Protein AF-A0A838B5S6-F1 (afdb_monomer_lite)

pLDDT: mean 79.79, std 17.61, range [37.91, 97.88]

Sequence (63 aa):
MAAREKSIATGSADDQATPPVPVFPSTRPEDVFGSLPNRGKPKTLKDMEKGILAEARRRHTRD

Secondary structure (DSSP, 8-state):
--------PPPPTT--PPPPPPSS----GGGSTT-----SPPPPHHHHHHHHHHHHHHHHTT-

Radius of gyration: 23.72 Å; chains: 1; bounding box: 32×51×56 Å

Structure (mmCIF, N/CA/C/O backbone):
data_AF-A0A838B5S6-F1
#
_entry.id   AF-A0A838B5S6-F1
#
loop_
_atom_site.group_PDB
_atom_site.id
_atom_site.type_symbol
_atom_site.label_atom_id
_atom_site.label_alt_id
_atom_site.label_comp_id
_atom_site.label_asym_id
_atom_site.label_entity_id
_atom_site.label_seq_id
_atom_site.pdbx_PDB_ins_code
_atom_site.Cartn_x
_atom_site.Cartn_y
_atom_site.Cartn_z
_atom_site.occupancy
_atom_site.B_iso_or_equiv
_atom_site.auth_seq_id
_atom_site.auth_comp_id
_atom_site.auth_asym_id
_atom_site.auth_atom_id
_atom_site.pdbx_PDB_model_num
ATOM 1 N N . MET A 1 1 ? -12.355 39.236 -42.950 1.00 40.69 1 MET A N 1
ATOM 2 C CA . MET A 1 1 ? -12.202 37.857 -42.438 1.00 40.69 1 MET A CA 1
ATOM 3 C C . MET A 1 1 ? -11.425 37.938 -41.130 1.00 40.69 1 MET A C 1
ATOM 5 O O . MET A 1 1 ? -10.207 37.984 -41.175 1.00 40.69 1 MET A O 1
ATOM 9 N N . ALA A 1 2 ? -12.101 38.073 -39.987 1.00 37.91 2 ALA A N 1
ATOM 10 C CA . ALA A 1 2 ? -11.455 38.060 -38.672 1.00 37.91 2 ALA A CA 1
ATOM 11 C C . ALA A 1 2 ? -12.023 36.873 -37.890 1.00 37.91 2 ALA A C 1
ATOM 13 O O . ALA A 1 2 ? -13.237 36.782 -37.697 1.00 37.91 2 ALA A O 1
ATOM 14 N N . ALA A 1 3 ? -11.153 35.927 -37.540 1.00 44.00 3 ALA A N 1
ATOM 15 C CA . ALA A 1 3 ? -11.514 34.730 -36.799 1.00 44.00 3 ALA A CA 1
ATOM 16 C C . ALA A 1 3 ? -11.863 35.114 -35.357 1.00 44.00 3 ALA A C 1
ATOM 18 O O . ALA A 1 3 ? -11.081 35.754 -34.660 1.00 44.00 3 ALA A O 1
ATOM 19 N N . ARG A 1 4 ? -13.069 34.744 -34.929 1.00 51.91 4 ARG A N 1
ATOM 20 C CA . ARG A 1 4 ? -13.558 34.931 -33.565 1.00 51.91 4 ARG A CA 1
ATOM 21 C C . ARG A 1 4 ? -12.977 33.815 -32.700 1.00 51.91 4 ARG A C 1
ATOM 23 O O . ARG A 1 4 ? -13.430 32.675 -32.793 1.00 51.91 4 ARG A O 1
ATOM 30 N N . GLU A 1 5 ? -11.976 34.131 -31.886 1.00 55.16 5 GLU A N 1
ATOM 31 C CA . GLU A 1 5 ? -11.480 33.224 -30.850 1.00 55.16 5 GLU A CA 1
ATOM 32 C C . GLU A 1 5 ? -12.603 32.969 -29.834 1.00 55.16 5 GLU A C 1
ATOM 34 O O . GLU A 1 5 ? -13.181 33.892 -29.255 1.00 55.16 5 GLU A O 1
ATOM 39 N N . LYS A 1 6 ? -12.980 31.699 -29.671 1.00 60.22 6 LYS A N 1
ATOM 40 C CA . LYS A 1 6 ? -13.921 31.268 -28.636 1.00 60.22 6 LYS A CA 1
ATOM 41 C C . LYS A 1 6 ? -13.190 31.306 -27.300 1.00 60.22 6 LYS A C 1
ATOM 43 O O . LYS A 1 6 ? -12.312 30.480 -27.067 1.00 60.22 6 LYS A O 1
ATOM 48 N N . SER A 1 7 ? -13.570 32.240 -26.430 1.00 48.00 7 SER A N 1
ATOM 49 C CA . SER A 1 7 ? -13.179 32.178 -25.028 1.00 48.00 7 SER A CA 1
ATOM 50 C C . SER A 1 7 ? -13.803 30.932 -24.404 1.00 48.00 7 SER A C 1
ATOM 52 O O . SER A 1 7 ? -15.004 30.678 -24.515 1.00 48.00 7 SER A O 1
ATOM 54 N N . ILE A 1 8 ? -12.962 30.115 -23.786 1.00 55.69 8 ILE A N 1
ATOM 55 C CA . ILE A 1 8 ? -13.415 29.021 -22.943 1.00 55.69 8 ILE A CA 1
ATOM 56 C C . ILE A 1 8 ? -13.613 29.670 -21.580 1.00 55.69 8 ILE A C 1
ATOM 58 O O . ILE A 1 8 ? -12.646 30.036 -20.916 1.00 55.69 8 ILE A O 1
ATOM 62 N N . ALA A 1 9 ? -14.869 29.921 -21.220 1.00 52.81 9 ALA A N 1
ATOM 63 C CA . ALA A 1 9 ? -15.212 30.356 -19.880 1.00 52.81 9 ALA A CA 1
ATOM 64 C C . ALA A 1 9 ? -14.780 29.256 -18.903 1.00 52.81 9 ALA A C 1
ATOM 66 O O . ALA A 1 9 ? -15.238 28.117 -19.000 1.00 52.81 9 ALA A O 1
ATOM 67 N N . THR A 1 10 ? -13.862 29.585 -17.999 1.00 56.19 10 THR A N 1
ATOM 68 C CA . THR A 1 10 ? -13.509 28.741 -16.860 1.00 56.19 10 THR A CA 1
ATOM 69 C C . THR A 1 10 ? -14.787 28.503 -16.057 1.00 56.19 10 THR A C 1
ATOM 71 O O . THR A 1 10 ? -15.446 29.463 -15.658 1.00 56.19 10 THR A O 1
ATOM 74 N N . GLY A 1 11 ? -15.168 27.232 -15.903 1.00 49.72 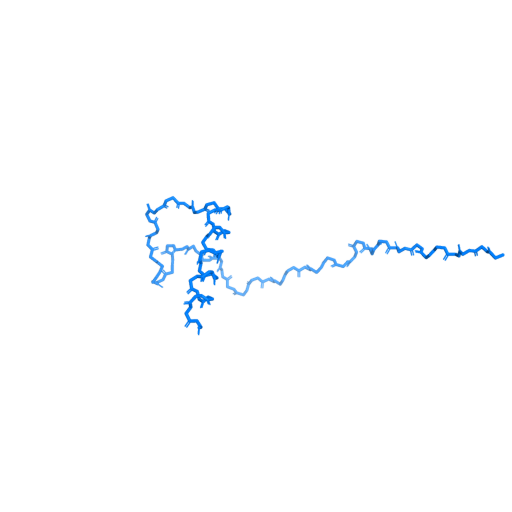11 GLY A N 1
ATOM 75 C CA . GLY A 1 11 ? -16.385 26.817 -15.210 1.00 49.72 11 GLY A CA 1
ATOM 76 C C . GLY A 1 11 ? -16.483 27.425 -13.811 1.00 49.72 11 GLY A C 1
ATOM 77 O O . GLY A 1 11 ? -15.488 27.539 -13.096 1.00 49.72 11 GLY A O 1
ATOM 78 N N . SER A 1 12 ? -17.695 27.855 -13.475 1.00 53.09 12 SER A N 1
ATOM 79 C CA . SER A 1 12 ? -18.100 28.451 -12.206 1.00 53.09 12 SER A CA 1
ATOM 80 C C . SER A 1 12 ? -17.762 27.563 -11.006 1.00 53.09 12 SER A C 1
ATOM 82 O O . SER A 1 12 ? -17.806 26.338 -11.083 1.00 53.09 12 SER A O 1
ATOM 84 N N . ALA A 1 13 ? -17.481 28.206 -9.872 1.00 60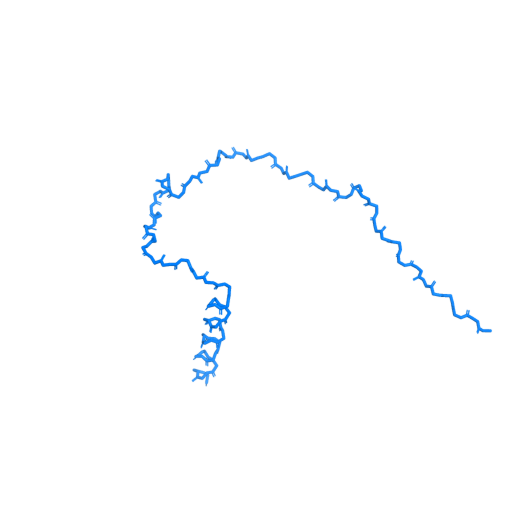.53 13 ALA A N 1
ATOM 85 C CA . ALA A 1 13 ? -17.103 27.599 -8.593 1.00 60.53 13 ALA A CA 1
ATOM 86 C C . ALA A 1 13 ? -18.211 26.760 -7.907 1.00 60.53 13 ALA A C 1
ATOM 88 O O . ALA A 1 13 ? -18.036 26.340 -6.766 1.00 60.53 13 ALA A O 1
ATOM 89 N N . ASP A 1 14 ? -19.325 26.496 -8.595 1.00 57.50 14 ASP A N 1
ATOM 90 C CA . ASP A 1 14 ? -20.526 25.857 -8.042 1.00 57.50 14 ASP A CA 1
ATOM 91 C C . ASP A 1 14 ? -20.550 24.326 -8.210 1.00 57.50 14 ASP A C 1
ATOM 93 O O . ASP A 1 14 ? -21.462 23.665 -7.723 1.00 57.50 14 ASP A O 1
ATOM 97 N N . ASP A 1 15 ? -19.537 23.739 -8.856 1.00 61.94 15 ASP A N 1
ATOM 98 C CA . ASP A 1 15 ? -19.474 22.298 -9.157 1.00 61.94 15 ASP A CA 1
A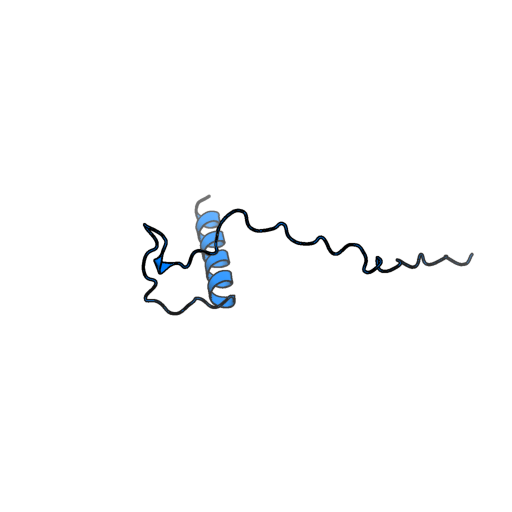TOM 99 C C . ASP A 1 15 ? -18.710 21.487 -8.089 1.00 61.94 15 ASP A C 1
ATOM 101 O O . ASP A 1 15 ? -18.166 20.407 -8.340 1.00 61.94 15 ASP A O 1
ATOM 105 N N . GLN A 1 16 ? -18.608 22.017 -6.866 1.00 65.50 16 GLN A N 1
ATOM 106 C CA . GLN A 1 16 ? -17.902 21.340 -5.784 1.00 65.50 16 GLN A CA 1
ATOM 107 C C . GLN A 1 16 ? -18.822 20.311 -5.122 1.00 65.50 16 GLN A C 1
ATOM 109 O O . GLN A 1 16 ? -19.463 20.569 -4.103 1.00 65.50 16 GLN A O 1
ATOM 114 N N . ALA A 1 17 ? -18.880 19.122 -5.727 1.00 75.81 17 ALA A N 1
ATOM 115 C CA . ALA A 1 17 ? -19.559 17.965 -5.164 1.00 75.81 17 ALA A CA 1
ATOM 116 C C . ALA A 1 17 ? -19.102 17.742 -3.714 1.00 75.81 17 ALA A C 1
ATOM 118 O O . ALA A 1 17 ? -17.925 17.487 -3.443 1.00 75.81 17 ALA A O 1
ATOM 119 N N . THR A 1 18 ? -20.035 17.852 -2.770 1.00 75.81 18 THR A N 1
ATOM 120 C CA . THR A 1 18 ? -19.752 17.538 -1.371 1.00 75.81 18 THR A CA 1
ATOM 121 C C . THR A 1 18 ? -19.532 16.028 -1.273 1.00 75.81 18 THR A C 1
ATOM 123 O O . THR A 1 18 ? -20.394 15.269 -1.730 1.00 75.81 18 THR A O 1
ATOM 126 N N . PRO A 1 19 ? -18.397 15.554 -0.729 1.00 77.00 19 PRO A N 1
ATOM 127 C CA . PRO A 1 19 ? -18.176 14.124 -0.595 1.00 77.00 19 PRO A CA 1
ATOM 128 C C . PRO A 1 19 ? -19.268 13.522 0.303 1.00 77.00 19 PRO A C 1
ATOM 130 O O . PRO A 1 19 ? -19.663 14.149 1.292 1.00 77.00 19 PRO A O 1
ATOM 133 N N . PRO A 1 20 ? -19.782 12.326 -0.030 1.00 83.50 20 PRO A N 1
ATOM 134 C CA . PRO A 1 20 ? -20.831 11.693 0.752 1.00 83.50 20 PRO A CA 1
ATOM 135 C C . PRO A 1 20 ? -20.355 11.428 2.182 1.00 83.50 20 PRO A C 1
ATOM 137 O O . PRO A 1 20 ? -19.180 11.137 2.421 1.00 83.50 20 PRO A O 1
ATOM 140 N N . VAL A 1 21 ? -21.289 11.500 3.132 1.00 87.25 21 VAL A N 1
ATOM 141 C CA . VAL A 1 21 ? -21.011 11.163 4.532 1.00 87.25 21 VAL A CA 1
ATOM 142 C C . VAL A 1 21 ? -20.551 9.701 4.602 1.00 87.25 21 VAL A C 1
ATOM 144 O O . VAL A 1 21 ? -21.253 8.825 4.085 1.00 87.25 21 VAL A O 1
ATOM 147 N N . PRO A 1 22 ? -19.392 9.406 5.222 1.00 85.75 22 PRO A N 1
ATOM 148 C CA . PRO A 1 22 ? -18.922 8.037 5.368 1.00 85.75 22 PRO A CA 1
ATOM 149 C C . PRO A 1 22 ? -19.935 7.199 6.153 1.00 85.75 22 PRO A C 1
ATOM 151 O O . PRO A 1 22 ? -20.290 7.536 7.279 1.00 85.75 22 PRO A O 1
ATOM 154 N N . VAL A 1 23 ? -20.385 6.090 5.563 1.00 91.56 23 VAL A N 1
ATOM 155 C CA . VAL A 1 23 ? -21.299 5.131 6.217 1.00 91.56 23 VAL A CA 1
ATOM 156 C C . VAL A 1 23 ? -20.593 4.370 7.344 1.00 91.56 23 VAL A C 1
ATOM 158 O O . VAL A 1 23 ? -21.226 3.934 8.303 1.00 91.56 23 VAL A O 1
ATOM 161 N N . PHE A 1 24 ? -19.273 4.231 7.239 1.00 86.38 24 PHE A N 1
ATOM 162 C CA . PHE A 1 24 ? -18.439 3.533 8.205 1.00 86.38 24 PHE A CA 1
ATOM 163 C C . PHE A 1 24 ? -17.482 4.506 8.893 1.00 86.38 24 PHE A C 1
ATOM 165 O O . PHE A 1 24 ? -17.013 5.458 8.259 1.00 86.38 24 PHE A O 1
ATOM 172 N N . PRO A 1 25 ? -17.158 4.266 10.173 1.00 89.25 25 PRO A N 1
ATOM 173 C CA . PRO A 1 25 ? -16.120 5.022 10.850 1.00 89.25 25 PRO A CA 1
ATOM 174 C C . PRO A 1 25 ? -14.767 4.813 10.161 1.00 89.25 25 PRO A C 1
ATOM 176 O O . PRO A 1 25 ? -14.513 3.776 9.548 1.00 89.25 25 PRO A O 1
ATOM 179 N N . SER A 1 26 ? -13.881 5.799 10.294 1.00 90.19 26 SER A N 1
ATOM 180 C CA . SER A 1 26 ? -12.499 5.660 9.837 1.00 90.19 26 SER A CA 1
ATOM 181 C C . SER A 1 26 ? -11.815 4.506 10.576 1.00 90.19 26 SER A C 1
ATOM 183 O O . SER A 1 26 ? -11.846 4.451 11.805 1.00 90.19 26 SER A O 1
ATOM 185 N N . THR A 1 27 ? -11.196 3.595 9.830 1.00 91.62 27 THR A N 1
ATOM 186 C CA . THR A 1 27 ? -10.426 2.466 10.367 1.00 91.62 27 THR A CA 1
ATOM 187 C C . THR A 1 27 ? -8.938 2.744 10.231 1.00 91.62 27 THR A C 1
ATOM 189 O O . THR A 1 27 ? -8.492 3.164 9.159 1.00 91.62 27 THR A O 1
ATOM 192 N N . ARG A 1 28 ? -8.146 2.464 11.270 1.00 90.38 28 ARG A N 1
ATOM 193 C CA . ARG A 1 28 ? -6.685 2.524 11.162 1.00 90.38 28 ARG A CA 1
ATOM 194 C C . ARG A 1 28 ? -6.130 1.158 10.746 1.00 90.38 28 ARG A C 1
ATOM 196 O O . ARG A 1 28 ? -6.792 0.145 10.977 1.00 90.38 28 ARG A O 1
ATOM 203 N N . PRO A 1 29 ? -4.928 1.089 10.147 1.00 88.62 29 PRO A N 1
ATOM 204 C CA . PRO A 1 29 ? -4.334 -0.181 9.731 1.00 88.62 29 PRO A CA 1
ATOM 205 C C . PRO A 1 29 ? -4.209 -1.211 10.859 1.00 88.62 29 PRO A C 1
ATOM 207 O O . PRO A 1 29 ? -4.254 -2.405 10.579 1.00 88.62 29 PRO A O 1
ATOM 210 N N . GLU A 1 30 ? -4.066 -0.766 12.111 1.00 89.25 30 GLU A N 1
ATOM 211 C CA . GLU A 1 30 ? -3.968 -1.630 13.294 1.00 89.25 30 GLU A CA 1
ATOM 212 C C . GLU A 1 30 ? -5.302 -2.293 13.656 1.00 89.25 30 GLU A C 1
ATOM 214 O O . GLU A 1 30 ? -5.317 -3.337 14.303 1.00 89.25 30 GLU A O 1
ATOM 219 N N . ASP A 1 31 ? -6.415 -1.701 13.221 1.00 91.81 31 ASP A N 1
ATOM 220 C CA . ASP A 1 31 ? -7.767 -2.180 13.498 1.00 91.81 31 ASP A CA 1
ATOM 221 C C . ASP A 1 31 ? -8.230 -3.214 12.437 1.00 91.81 31 ASP A C 1
ATOM 223 O O . ASP A 1 31 ? -9.307 -3.800 12.555 1.00 91.81 31 ASP A O 1
ATOM 227 N N . VAL A 1 32 ? -7.426 -3.459 11.389 1.00 91.12 32 VAL A N 1
ATOM 228 C CA . VAL A 1 32 ? -7.764 -4.334 10.254 1.00 91.12 32 VAL A CA 1
ATOM 229 C C . VAL A 1 32 ? -7.104 -5.707 10.395 1.00 91.12 32 VAL A C 1
ATOM 231 O O . VAL A 1 32 ? -5.884 -5.858 10.286 1.00 91.12 32 VAL A O 1
ATOM 234 N N . PHE A 1 33 ? -7.925 -6.747 10.552 1.00 91.75 33 PHE A N 1
ATOM 235 C CA . PHE A 1 33 ? -7.460 -8.133 10.516 1.00 91.75 33 PHE A CA 1
ATOM 236 C C . PHE A 1 33 ? -6.785 -8.453 9.170 1.00 91.75 33 PHE A C 1
ATOM 238 O O . PHE A 1 33 ? -7.349 -8.207 8.106 1.00 91.75 33 PHE A O 1
ATOM 245 N N . GLY A 1 34 ? -5.570 -9.006 9.211 1.00 89.44 34 GLY A N 1
ATOM 246 C CA . GLY A 1 34 ? -4.785 -9.327 8.011 1.00 89.44 34 GLY A CA 1
ATOM 247 C C . GLY A 1 34 ? -3.934 -8.173 7.466 1.00 89.44 34 GLY A C 1
ATOM 248 O O . GLY A 1 34 ? -3.183 -8.377 6.512 1.00 89.44 34 GLY A O 1
ATOM 249 N N . SER A 1 35 ? -3.986 -6.988 8.083 1.00 91.62 35 SER A N 1
ATOM 250 C CA . SER A 1 35 ? -3.026 -5.916 7.815 1.00 91.62 35 SER A CA 1
ATOM 251 C C . SER A 1 35 ? -1.656 -6.303 8.376 1.00 91.62 35 SER A C 1
ATOM 253 O O . SER A 1 35 ? -1.466 -6.427 9.587 1.00 91.62 35 SER A O 1
ATOM 255 N N . LEU A 1 36 ? -0.694 -6.561 7.489 1.00 88.94 36 LEU A N 1
ATOM 256 C CA . LEU A 1 36 ? 0.651 -6.960 7.893 1.00 88.94 36 LEU A CA 1
ATOM 257 C C . LEU A 1 36 ? 1.501 -5.730 8.241 1.00 88.94 36 LEU A C 1
ATOM 259 O O . LEU A 1 36 ? 1.478 -4.739 7.507 1.00 88.94 36 LEU A O 1
ATOM 263 N N . PRO A 1 37 ? 2.322 -5.794 9.305 1.00 84.12 37 PRO A N 1
ATOM 264 C CA . PRO A 1 37 ? 3.197 -4.690 9.664 1.00 84.12 37 PRO A CA 1
ATOM 265 C C . PRO A 1 37 ? 4.240 -4.461 8.565 1.00 84.12 37 PRO A C 1
ATOM 267 O O . PRO A 1 37 ? 5.048 -5.341 8.257 1.00 84.12 37 PRO A O 1
ATOM 270 N N . ASN A 1 38 ? 4.271 -3.252 8.004 1.00 85.69 38 ASN A N 1
ATOM 271 C CA . ASN A 1 38 ? 5.348 -2.852 7.108 1.00 85.69 38 ASN A CA 1
ATOM 272 C C . ASN A 1 38 ? 6.576 -2.428 7.927 1.00 85.69 38 ASN A C 1
ATOM 274 O O . ASN A 1 38 ? 6.544 -1.429 8.639 1.00 85.69 38 ASN A O 1
ATOM 278 N N . ARG A 1 39 ? 7.674 -3.181 7.805 1.00 85.56 39 ARG A N 1
ATOM 279 C CA . ARG A 1 39 ? 8.957 -2.880 8.468 1.00 85.56 39 ARG A CA 1
ATOM 280 C C . ARG A 1 39 ? 9.938 -2.110 7.577 1.00 85.56 39 ARG A C 1
ATOM 282 O O . ARG A 1 39 ? 11.014 -1.734 8.034 1.00 85.56 39 ARG A O 1
ATOM 289 N N . GLY A 1 40 ? 9.607 -1.918 6.301 1.00 89.19 40 GLY A N 1
ATOM 290 C CA . GLY A 1 40 ? 10.460 -1.238 5.332 1.00 89.19 40 GLY A CA 1
ATOM 291 C C . GLY A 1 40 ? 10.224 0.268 5.292 1.00 89.19 40 GLY A C 1
ATOM 292 O O . GLY A 1 40 ? 9.158 0.761 5.659 1.00 89.19 40 GLY A O 1
ATO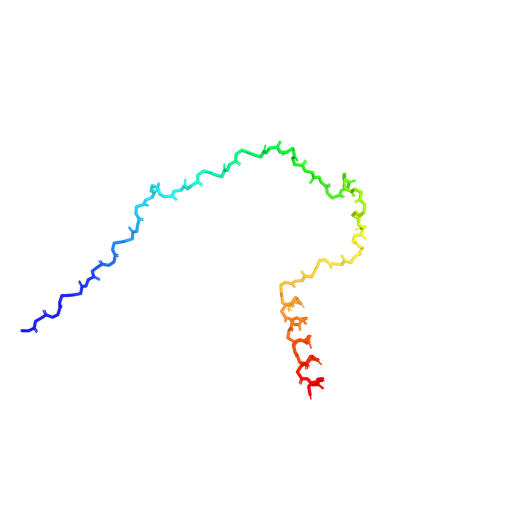M 293 N N . LYS A 1 41 ? 11.209 1.009 4.770 1.00 91.50 41 LYS A N 1
ATOM 294 C CA . LYS A 1 41 ? 10.999 2.420 4.424 1.00 91.50 41 LYS A CA 1
ATOM 295 C C . LYS A 1 41 ? 9.867 2.527 3.391 1.00 91.50 41 LYS A C 1
ATOM 297 O O . LYS A 1 41 ? 9.843 1.720 2.454 1.00 91.50 41 LYS A O 1
ATOM 302 N N . PRO A 1 42 ? 8.961 3.512 3.519 1.00 90.69 42 PRO A N 1
ATOM 303 C CA . PRO A 1 42 ? 8.013 3.820 2.459 1.00 90.69 42 PRO A CA 1
ATOM 304 C C . PRO A 1 42 ? 8.755 4.034 1.138 1.00 90.69 42 PRO A C 1
ATOM 306 O O . PRO A 1 42 ? 9.818 4.659 1.109 1.00 90.69 42 PRO A O 1
ATOM 309 N N . LYS A 1 43 ? 8.211 3.497 0.045 1.00 93.56 43 LYS A N 1
ATOM 310 C CA . LYS A 1 43 ? 8.772 3.732 -1.287 1.00 93.56 43 LYS A CA 1
ATOM 311 C C . LYS A 1 43 ? 8.541 5.184 -1.676 1.00 93.56 43 LYS A C 1
ATOM 313 O O . LYS A 1 43 ? 7.460 5.723 -1.444 1.00 93.56 43 LYS A O 1
ATOM 318 N N . THR A 1 44 ? 9.536 5.796 -2.307 1.00 96.50 44 THR A N 1
ATOM 319 C CA . THR A 1 44 ? 9.311 7.077 -2.978 1.00 96.50 44 THR A CA 1
ATOM 320 C C . THR A 1 44 ? 8.512 6.850 -4.259 1.00 96.50 44 THR A C 1
ATOM 322 O O . THR A 1 44 ? 8.546 5.757 -4.830 1.00 96.50 44 THR A O 1
ATOM 325 N N . LEU A 1 45 ? 7.838 7.888 -4.760 1.00 96.50 45 LEU A N 1
ATOM 326 C CA . LEU A 1 45 ? 7.158 7.817 -6.059 1.00 96.50 45 LEU A CA 1
ATOM 327 C C . LEU A 1 45 ? 8.122 7.384 -7.174 1.00 96.50 45 LEU A C 1
ATOM 329 O O . LEU A 1 45 ? 7.808 6.491 -7.956 1.00 96.50 45 LEU A O 1
ATOM 333 N N . LYS A 1 46 ? 9.353 7.905 -7.155 1.00 97.50 46 LYS A N 1
ATOM 334 C CA . LYS A 1 46 ? 10.418 7.519 -8.087 1.00 97.50 46 LYS A CA 1
ATOM 335 C C . LYS A 1 46 ? 10.763 6.027 -8.015 1.00 97.50 46 LYS A C 1
ATOM 337 O O . LYS A 1 46 ? 11.039 5.405 -9.040 1.00 97.50 46 LYS A O 1
ATOM 342 N N . ASP A 1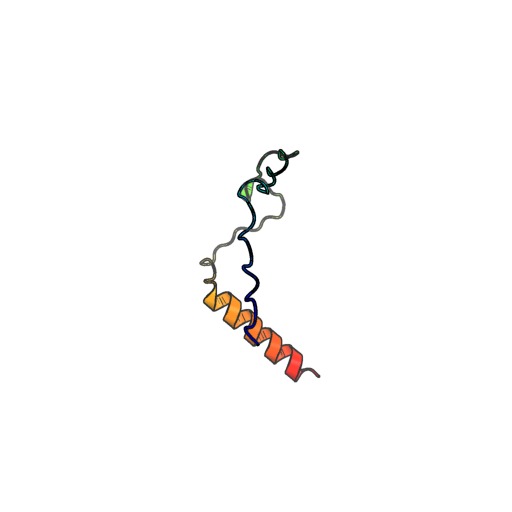 47 ? 10.767 5.431 -6.823 1.00 97.19 47 ASP A N 1
ATOM 343 C CA . ASP A 1 47 ? 11.011 3.990 -6.666 1.00 97.19 47 ASP A CA 1
ATOM 344 C C . ASP A 1 47 ? 9.846 3.156 -7.206 1.00 97.19 47 ASP A C 1
ATOM 346 O O . ASP A 1 47 ? 10.058 2.075 -7.761 1.00 97.19 47 ASP A O 1
ATOM 350 N N . MET A 1 48 ? 8.617 3.663 -7.080 1.00 97.25 48 MET A N 1
ATOM 351 C CA . MET A 1 48 ? 7.429 3.028 -7.651 1.00 97.25 48 MET A CA 1
ATOM 352 C C . MET A 1 48 ? 7.465 3.069 -9.182 1.00 97.25 48 MET A C 1
ATOM 354 O O . MET A 1 48 ? 7.322 2.023 -9.814 1.00 97.25 48 MET A O 1
ATOM 358 N N . GLU A 1 49 ? 7.751 4.229 -9.777 1.00 97.88 49 GLU A N 1
ATOM 359 C CA . GLU A 1 49 ? 7.909 4.404 -11.229 1.00 97.88 49 GLU A CA 1
ATOM 360 C C . GLU A 1 49 ? 8.974 3.462 -11.803 1.00 97.88 49 GLU A C 1
ATOM 362 O O . GLU A 1 49 ? 8.738 2.760 -12.790 1.00 97.88 49 GLU A O 1
ATOM 367 N N . LYS A 1 50 ? 10.137 3.371 -11.143 1.00 97.88 50 LYS A N 1
ATOM 368 C CA . LYS A 1 50 ? 11.193 2.421 -11.520 1.00 97.88 50 LYS A CA 1
ATOM 369 C C . LYS A 1 50 ? 10.700 0.976 -11.503 1.00 97.88 50 LYS A C 1
ATOM 371 O O . LYS A 1 50 ? 11.029 0.219 -12.418 1.00 97.88 50 LYS A O 1
ATOM 376 N N . GLY A 1 51 ? 9.932 0.597 -10.481 1.00 95.62 51 GLY A N 1
ATOM 377 C CA . GLY A 1 51 ? 9.351 -0.739 -10.356 1.00 95.62 51 GLY A CA 1
ATOM 378 C C . GLY A 1 51 ? 8.383 -1.066 -11.493 1.00 95.62 51 GLY A C 1
ATOM 379 O O . GLY A 1 51 ? 8.468 -2.148 -12.071 1.00 95.62 51 GLY A O 1
ATOM 380 N N . ILE A 1 52 ? 7.526 -0.112 -11.868 1.00 96.12 52 ILE A N 1
ATOM 381 C CA . ILE A 1 52 ? 6.585 -0.256 -12.989 1.00 96.12 52 ILE A CA 1
ATOM 382 C C . ILE A 1 52 ? 7.345 -0.493 -14.298 1.00 96.12 52 ILE A C 1
ATOM 384 O O . ILE A 1 52 ? 7.075 -1.467 -15.000 1.00 96.12 52 ILE A O 1
ATOM 388 N N . LEU A 1 53 ? 8.342 0.346 -14.605 1.00 96.50 53 LEU A N 1
ATOM 389 C CA . LEU A 1 53 ? 9.150 0.203 -15.820 1.00 96.50 53 LEU A CA 1
ATOM 390 C C . LEU A 1 53 ? 9.920 -1.126 -15.854 1.00 96.50 53 LEU A C 1
ATOM 392 O O . LEU A 1 53 ? 10.081 -1.724 -16.918 1.00 96.50 53 LEU A O 1
ATOM 396 N N . ALA A 1 54 ? 10.415 -1.588 -14.702 1.00 96.31 54 ALA A N 1
ATOM 397 C CA . ALA A 1 54 ? 11.107 -2.868 -14.595 1.00 96.31 54 ALA A CA 1
ATOM 398 C C . ALA A 1 54 ? 10.177 -4.052 -14.890 1.00 96.31 54 ALA A C 1
ATOM 400 O O . ALA A 1 54 ? 10.555 -4.944 -15.650 1.00 96.31 54 ALA A O 1
ATOM 401 N N . GLU A 1 55 ? 8.961 -4.044 -14.345 1.00 96.50 55 GLU A N 1
ATOM 402 C CA . GLU A 1 55 ? 7.984 -5.107 -14.594 1.00 96.50 55 GLU A CA 1
ATOM 403 C C . GLU A 1 55 ? 7.475 -5.090 -16.042 1.00 9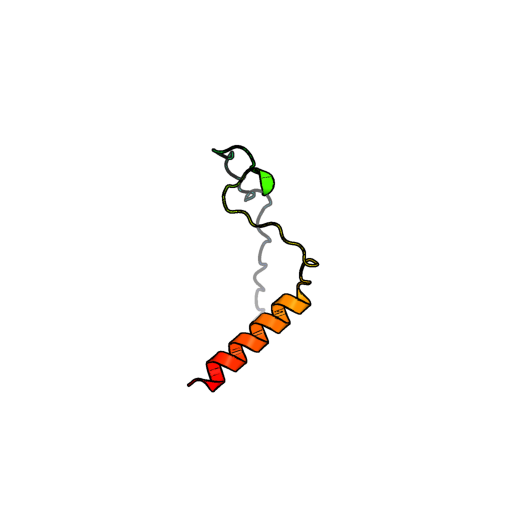6.50 55 GLU A C 1
ATOM 405 O O . GLU A 1 55 ? 7.367 -6.150 -16.657 1.00 96.50 55 GLU A O 1
ATOM 410 N N . ALA A 1 56 ? 7.238 -3.909 -16.625 1.00 95.12 56 ALA A N 1
ATOM 411 C CA . ALA A 1 56 ? 6.852 -3.786 -18.032 1.00 95.12 56 ALA A CA 1
ATOM 412 C C . ALA A 1 56 ? 7.892 -4.431 -18.964 1.00 95.12 56 ALA A C 1
ATOM 414 O O . ALA A 1 56 ? 7.535 -5.245 -19.815 1.00 95.12 56 ALA A O 1
ATOM 415 N N . ARG A 1 57 ? 9.187 -4.152 -18.745 1.00 93.00 57 ARG A N 1
ATOM 416 C CA . ARG A 1 57 ? 10.282 -4.797 -19.491 1.00 93.00 57 ARG A CA 1
ATOM 417 C C . ARG A 1 57 ? 10.284 -6.314 -19.319 1.00 93.00 57 ARG A C 1
ATOM 419 O O . ARG A 1 57 ? 10.383 -7.026 -20.308 1.00 93.00 57 ARG A O 1
ATOM 426 N N . ARG A 1 58 ? 10.143 -6.807 -18.082 1.00 93.75 58 ARG A N 1
ATOM 427 C CA . ARG A 1 58 ? 10.143 -8.249 -17.778 1.00 93.75 58 ARG A CA 1
ATOM 428 C C . ARG A 1 58 ? 9.028 -9.001 -18.504 1.00 93.75 58 ARG A C 1
ATOM 430 O O . ARG A 1 58 ? 9.249 -10.137 -18.915 1.00 93.75 58 ARG A O 1
ATOM 437 N N . ARG A 1 59 ? 7.833 -8.411 -18.608 1.00 88.88 59 ARG A N 1
ATOM 438 C CA . ARG A 1 59 ? 6.708 -9.017 -19.338 1.00 88.88 59 ARG A CA 1
ATOM 439 C C . ARG A 1 59 ? 6.919 -8.970 -20.841 1.00 88.88 59 ARG A C 1
ATOM 441 O O . ARG A 1 59 ? 6.693 -9.973 -21.491 1.00 88.88 59 ARG A O 1
ATOM 448 N N . HIS A 1 60 ? 7.417 -7.854 -21.360 1.00 82.12 60 HIS A N 1
ATOM 449 C CA . HIS A 1 60 ? 7.644 -7.700 -22.792 1.00 82.12 60 HIS A CA 1
ATOM 450 C C . HIS A 1 60 ? 8.710 -8.658 -23.348 1.00 82.12 60 HIS A C 1
ATOM 452 O O . HIS A 1 60 ? 8.620 -9.079 -24.488 1.00 82.12 60 HIS A O 1
ATOM 458 N N . THR A 1 61 ? 9.703 -9.050 -22.543 1.00 73.12 61 THR A N 1
ATOM 459 C CA . THR A 1 61 ? 10.702 -10.069 -22.923 1.00 73.12 61 THR A CA 1
ATOM 460 C C . THR A 1 61 ? 10.241 -11.513 -22.686 1.00 73.12 61 THR A C 1
ATOM 462 O O . THR A 1 61 ? 11.060 -12.427 -22.757 1.00 73.12 61 THR A O 1
ATOM 465 N N . ARG A 1 62 ? 8.985 -11.727 -22.277 1.00 65.00 62 ARG A N 1
ATOM 466 C CA . ARG A 1 62 ? 8.384 -13.059 -22.087 1.00 65.00 62 ARG A CA 1
ATOM 467 C C . ARG A 1 62 ? 7.418 -13.447 -23.211 1.00 65.00 62 ARG A C 1
ATOM 469 O O . ARG A 1 62 ? 6.954 -14.585 -23.181 1.00 65.00 62 ARG A O 1
ATOM 476 N N . ASP A 1 63 ? 7.148 -12.530 -24.137 1.00 55.72 63 ASP A N 1
ATOM 477 C CA . ASP A 1 63 ? 6.497 -12.801 -25.425 1.00 55.72 63 ASP A CA 1
ATOM 478 C C . ASP A 1 63 ? 7.535 -13.326 -26.433 1.00 55.72 63 ASP A C 1
ATOM 480 O O . ASP A 1 63 ? 7.175 -14.209 -27.243 1.00 55.72 63 ASP A O 1
#

Organism: NCBI:txid1307853

Foldseek 3Di:
DDDDDDDDPDDDPPPPDDPDDDPDDDDDLVNDPPSDDDPDDDDDPVNVVVVVVVVVVVVVVVD